Protein AF-A0A7S0EPY7-F1 (afdb_monomer_lite)

Secondary structure (DSSP, 8-state):
-HHHHHHHHHHHHHHHHHHHHHH-TTHHHHHHTS--EEBTTS-EE-GGGSB-TT-HHHHTTS-SGGGSB-GGG-SHHHHHHHHHHT-BSS--HHHHHHHHHHHHT--TTS-HHHHHHHHHHHHHHHHH-GGGTS--

Organism: NCBI:txid3032

Sequence (136 aa):
MEVEVCEESVHHMLANLPQICREDKGFWERLRDLEFIPTASGKLARAQDLYDPSVEELQDLLEGGEFYPAKSFTKPELIGILLRLGLRTSLDRSGVVQVAYSISRSDSSMDLNEVIHRAKKLVLFLSKNPGLLWEQ

Foldseek 3Di:
DVLVVLVVVVVVCLVCVVVVCVVPVCVLVVLLPDQRFQWQQRGTDHLQQAAQPVQVLVVLQDPDTRRHGHPSQNPPSSSVSSVVSHHHHDDALVRLVVSVVVLVPDDPVDDPVSSVSNVVSSVVSCVVVVVRVDDD

Structure (mmCIF, N/CA/C/O backbone):
data_AF-A0A7S0EPY7-F1
#
_entry.id   AF-A0A7S0EPY7-F1
#
loop_
_atom_site.group_PDB
_atom_site.id
_atom_site.type_symbol
_atom_site.label_atom_id
_atom_site.label_alt_id
_atom_site.label_comp_id
_atom_site.label_asym_id
_atom_site.label_entity_id
_atom_site.label_seq_id
_atom_site.pdbx_PDB_ins_code
_atom_site.Cartn_x
_atom_site.Cartn_y
_atom_site.Cartn_z
_atom_site.occupancy
_atom_site.B_iso_or_equiv
_atom_site.auth_seq_id
_atom_site.auth_comp_id
_atom_site.auth_asym_id
_atom_site.auth_atom_id
_atom_site.pdbx_PDB_model_num
ATOM 1 N N . MET A 1 1 ? -15.276 18.762 -3.342 1.00 43.44 1 MET A N 1
ATOM 2 C CA . MET A 1 1 ? -16.214 18.764 -2.200 1.00 43.44 1 MET A CA 1
ATOM 3 C C . MET A 1 1 ? -16.624 17.359 -1.765 1.00 43.44 1 MET A C 1
ATOM 5 O O . MET A 1 1 ? -16.570 17.121 -0.574 1.00 43.44 1 MET A O 1
ATOM 9 N N . GLU A 1 2 ? -16.981 16.415 -2.647 1.00 48.94 2 GLU A N 1
ATOM 10 C CA . GLU A 1 2 ? -17.415 15.066 -2.201 1.00 48.94 2 GLU A CA 1
ATOM 11 C C . GLU A 1 2 ? -16.296 14.196 -1.587 1.00 48.94 2 GLU A C 1
ATOM 13 O O . GLU A 1 2 ? -16.545 13.487 -0.617 1.00 48.94 2 GLU A O 1
ATOM 18 N N . VAL A 1 3 ? -15.055 14.285 -2.086 1.00 52.56 3 VAL A N 1
ATOM 19 C CA . VAL A 1 3 ? -13.926 13.468 -1.585 1.00 52.56 3 VAL A CA 1
ATOM 20 C C . VAL A 1 3 ? -13.427 13.937 -0.207 1.00 52.56 3 VAL A C 1
ATOM 22 O O . VAL A 1 3 ? -13.153 13.111 0.657 1.00 52.56 3 VAL A O 1
ATOM 25 N N . GLU A 1 4 ? -13.389 15.251 0.047 1.00 51.62 4 GLU A N 1
ATOM 26 C CA . GLU A 1 4 ? -12.936 15.817 1.336 1.00 51.62 4 GLU A CA 1
ATOM 27 C C . GLU A 1 4 ? -13.860 15.447 2.506 1.00 51.62 4 GLU A C 1
ATOM 29 O O . GLU A 1 4 ? -13.381 15.161 3.601 1.00 51.62 4 GLU A O 1
ATOM 34 N N . VAL A 1 5 ? -15.176 15.377 2.271 1.00 53.19 5 VAL A N 1
ATOM 35 C CA . VAL A 1 5 ? -16.162 14.978 3.295 1.00 53.19 5 VAL A CA 1
ATOM 36 C C . VAL A 1 5 ? -16.003 13.496 3.683 1.00 53.19 5 VAL A C 1
ATOM 38 O O . VAL A 1 5 ? -16.337 13.093 4.802 1.00 53.19 5 VAL A O 1
ATOM 41 N N . CYS A 1 6 ? -15.448 12.674 2.786 1.00 73.62 6 CYS A N 1
ATOM 42 C CA . CYS A 1 6 ? -15.189 11.262 3.046 1.00 73.62 6 CYS A CA 1
ATOM 43 C C . CYS A 1 6 ? -13.962 11.060 3.953 1.00 73.62 6 CYS A C 1
ATOM 45 O O . CYS A 1 6 ? -14.045 10.296 4.915 1.00 73.62 6 CYS A O 1
ATOM 47 N N . GLU A 1 7 ? -12.852 11.772 3.717 1.00 86.12 7 GLU A N 1
ATOM 48 C CA . GLU A 1 7 ? -11.609 11.5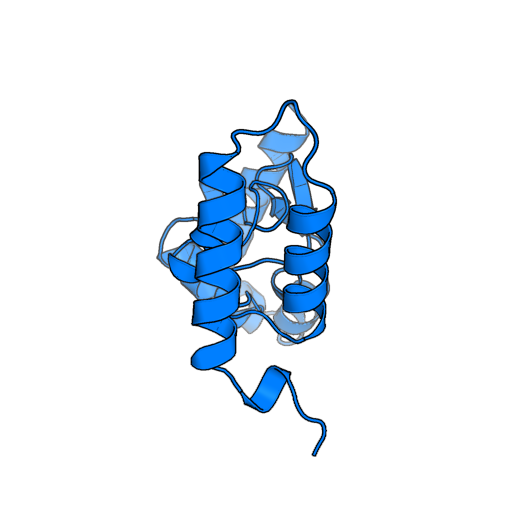46 4.474 1.00 86.12 7 GLU A CA 1
ATOM 49 C C . GLU A 1 7 ? -11.756 11.864 5.967 1.00 86.12 7 GLU A C 1
ATOM 51 O O . GLU A 1 7 ? -11.315 11.081 6.809 1.00 86.12 7 GLU A O 1
ATOM 56 N N . GLU A 1 8 ? -12.412 12.976 6.312 1.00 87.31 8 GLU A N 1
ATOM 57 C CA . GLU A 1 8 ? -12.643 13.369 7.709 1.00 87.31 8 GLU A CA 1
ATOM 58 C C . GLU A 1 8 ? -13.486 12.324 8.45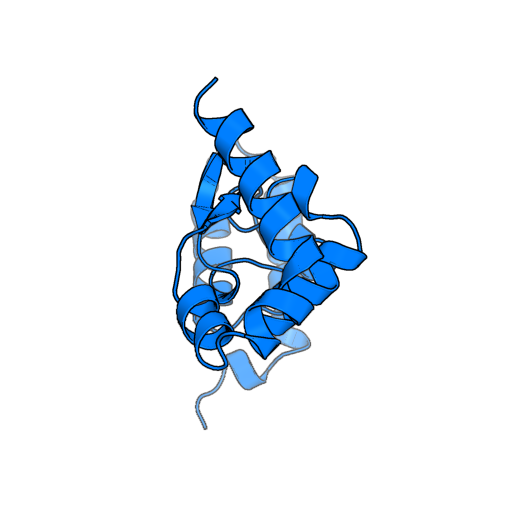8 1.00 87.31 8 GLU A C 1
ATOM 60 O O . GLU A 1 8 ? -13.168 11.942 9.589 1.00 87.31 8 GLU A O 1
ATOM 65 N N . SER A 1 9 ? -14.513 11.788 7.793 1.00 88.44 9 SER A N 1
ATOM 66 C CA . SER A 1 9 ? -15.367 10.730 8.339 1.00 88.44 9 SER A CA 1
ATOM 67 C C . SER A 1 9 ? -14.577 9.442 8.590 1.00 88.44 9 SER A C 1
ATOM 69 O O . SER A 1 9 ? -14.707 8.826 9.652 1.00 88.44 9 SER A O 1
ATOM 71 N N . VAL A 1 10 ? -13.712 9.052 7.646 1.00 91.25 10 VAL A N 1
ATOM 72 C CA . VAL A 1 10 ? -12.845 7.874 7.789 1.00 91.25 10 VAL A CA 1
ATOM 73 C C . VAL A 1 10 ? -11.828 8.082 8.912 1.00 91.25 10 VAL A C 1
ATOM 75 O O . VAL A 1 10 ? -11.641 7.191 9.739 1.00 91.25 10 VAL A O 1
ATOM 78 N N . HIS A 1 11 ? -11.218 9.264 9.009 1.00 91.06 11 HIS A N 1
ATOM 79 C CA . HIS A 1 11 ? -10.324 9.616 10.112 1.00 91.06 11 HIS A CA 1
ATOM 80 C C . HIS A 1 11 ? -11.003 9.478 11.471 1.00 91.06 11 HIS A C 1
ATOM 82 O O . HIS A 1 11 ? -10.469 8.821 12.368 1.00 91.06 11 HIS A O 1
ATOM 88 N N . HIS A 1 12 ? -12.183 10.080 11.619 1.00 91.44 12 HIS A N 1
ATOM 89 C CA . HIS A 1 12 ? -12.935 10.028 12.863 1.00 91.44 12 HIS A CA 1
ATOM 90 C C . HIS A 1 12 ? -13.322 8.587 13.221 1.00 91.44 12 HIS A C 1
ATOM 92 O O . HIS A 1 12 ? -13.190 8.174 14.375 1.00 91.44 12 HIS A O 1
ATOM 98 N N . MET A 1 13 ? -13.747 7.791 12.239 1.00 93.38 13 MET A N 1
ATOM 99 C CA . MET A 1 13 ? -14.043 6.373 12.439 1.00 93.38 13 MET A CA 1
ATOM 100 C C . MET A 1 13 ? -12.799 5.591 12.894 1.00 93.38 13 MET A C 1
ATOM 102 O O . MET A 1 13 ? -12.882 4.858 13.877 1.00 93.38 13 MET A O 1
ATOM 106 N N . LEU A 1 14 ? -11.643 5.762 12.238 1.00 92.75 14 LEU A N 1
ATOM 107 C CA . LEU A 1 14 ? -10.398 5.076 12.611 1.00 92.75 14 LEU A CA 1
ATOM 108 C C . LEU A 1 14 ? -9.929 5.463 14.022 1.00 92.75 14 LEU A C 1
ATOM 110 O O . LEU A 1 14 ? -9.536 4.589 14.794 1.00 92.75 14 LEU A O 1
ATOM 114 N N . ALA A 1 15 ? -10.031 6.742 14.395 1.00 90.62 15 ALA A N 1
ATOM 115 C CA . ALA A 1 15 ? -9.677 7.217 15.733 1.00 90.62 15 ALA A CA 1
ATOM 116 C C . ALA A 1 15 ? -10.548 6.587 16.839 1.00 90.62 15 ALA A C 1
ATOM 118 O O . ALA A 1 15 ? -10.057 6.291 17.928 1.00 90.62 15 ALA A O 1
ATOM 119 N N . ASN A 1 16 ? -11.826 6.330 16.547 1.00 92.44 16 ASN A N 1
ATOM 120 C CA . ASN A 1 16 ? -12.782 5.731 17.485 1.00 92.44 16 ASN A CA 1
ATOM 121 C C . ASN A 1 16 ? -12.927 4.208 17.330 1.00 92.44 16 ASN A C 1
ATOM 123 O O . ASN A 1 16 ? -13.693 3.576 18.063 1.00 92.44 16 ASN A O 1
ATOM 127 N N . LEU A 1 17 ? -12.167 3.590 16.423 1.00 91.44 17 LEU A N 1
ATOM 128 C CA . LEU A 1 17 ? -12.274 2.172 16.086 1.00 91.44 17 LEU A CA 1
ATOM 129 C C . LEU A 1 17 ? -12.203 1.231 17.306 1.00 91.44 17 LEU A C 1
ATOM 131 O O . LEU A 1 17 ? -13.011 0.302 17.369 1.00 91.44 17 LEU A O 1
ATOM 135 N N . PRO A 1 18 ? -11.341 1.460 18.324 1.00 89.88 18 PRO A N 1
ATOM 136 C CA . PRO A 1 18 ? -11.326 0.624 19.527 1.00 89.88 18 PRO A CA 1
ATOM 137 C C . PRO A 1 18 ? -12.616 0.681 20.353 1.00 89.88 18 PRO A C 1
ATOM 139 O O . PRO A 1 18 ? -12.912 -0.261 21.087 1.00 89.88 18 PRO A O 1
ATOM 142 N N . GLN A 1 19 ? -13.362 1.787 20.312 1.00 93.06 19 GLN A N 1
ATOM 143 C CA . GLN A 1 19 ? -14.674 1.874 20.952 1.00 93.06 19 GLN A CA 1
ATOM 144 C C . GLN A 1 19 ? -15.730 1.160 20.113 1.00 93.06 19 GLN A C 1
ATOM 146 O O . GLN A 1 19 ? -16.446 0.318 20.647 1.00 93.06 19 GLN A O 1
ATOM 151 N N . ILE A 1 20 ? -15.755 1.414 18.804 1.00 93.94 20 ILE A N 1
ATOM 152 C CA . ILE A 1 20 ? -16.720 0.792 17.890 1.00 93.94 20 ILE A CA 1
ATOM 153 C C . ILE A 1 20 ? -16.609 -0.740 17.951 1.00 93.94 20 ILE A C 1
ATOM 155 O O . ILE A 1 20 ? -17.613 -1.430 18.084 1.00 93.94 20 ILE A O 1
ATOM 159 N N . CYS A 1 21 ? -15.388 -1.286 17.975 1.00 93.38 21 CYS A N 1
ATOM 160 C CA . CYS A 1 21 ? -15.168 -2.735 18.069 1.00 93.38 21 CYS A CA 1
ATOM 161 C C . CYS A 1 21 ? -15.549 -3.342 19.433 1.00 93.38 21 CYS A C 1
ATOM 163 O O . CYS A 1 21 ? -15.718 -4.556 19.540 1.00 93.38 21 CYS A O 1
ATOM 165 N N . ARG A 1 22 ? -15.657 -2.531 20.498 1.00 94.44 22 ARG A N 1
ATOM 166 C CA . ARG A 1 22 ? -16.182 -2.994 21.795 1.00 94.44 22 ARG A CA 1
ATOM 167 C C . ARG A 1 22 ? -17.699 -3.154 21.754 1.00 94.44 22 ARG A C 1
ATOM 169 O O . ARG A 1 22 ? -18.218 -4.069 22.388 1.00 94.44 22 ARG A O 1
ATOM 176 N N . GLU A 1 23 ? -18.379 -2.272 21.029 1.00 95.81 23 GLU A N 1
ATOM 177 C CA . GLU A 1 23 ? -19.836 -2.269 20.870 1.00 95.81 23 GLU A CA 1
ATOM 178 C C . GLU A 1 23 ? -20.288 -3.312 19.837 1.00 95.81 23 GLU A C 1
ATOM 180 O O . GLU A 1 23 ? -21.253 -4.038 20.068 1.00 95.81 23 GLU A O 1
ATOM 185 N N . ASP A 1 24 ? -19.537 -3.460 18.745 1.00 95.81 24 ASP A N 1
ATOM 186 C CA . ASP A 1 24 ? -19.782 -4.439 17.691 1.00 95.81 24 ASP A CA 1
ATOM 187 C C . ASP A 1 24 ? -18.504 -5.220 17.377 1.00 95.81 24 ASP A C 1
ATOM 189 O O . ASP A 1 24 ? -17.610 -4.767 16.658 1.00 95.81 24 ASP A O 1
ATOM 193 N N . LYS A 1 25 ? -18.439 -6.443 17.910 1.00 91.75 25 LYS A N 1
ATOM 194 C CA . LYS A 1 25 ? -17.276 -7.326 17.764 1.00 91.75 25 LYS A CA 1
ATOM 195 C C . LYS A 1 25 ? -16.989 -7.731 16.319 1.00 91.75 25 LYS A C 1
ATOM 197 O O . LYS A 1 25 ? -15.859 -8.104 16.055 1.00 91.75 25 LYS A O 1
ATOM 202 N N . GLY A 1 26 ? -17.985 -7.687 15.429 1.00 93.81 26 GLY A N 1
ATOM 203 C CA . GLY A 1 26 ? -17.830 -8.037 14.015 1.00 93.81 26 GLY A CA 1
ATOM 204 C C . GLY A 1 26 ? -17.520 -6.836 13.121 1.00 93.81 26 GLY A C 1
ATOM 205 O O . GLY A 1 26 ? -17.407 -6.989 11.904 1.00 93.81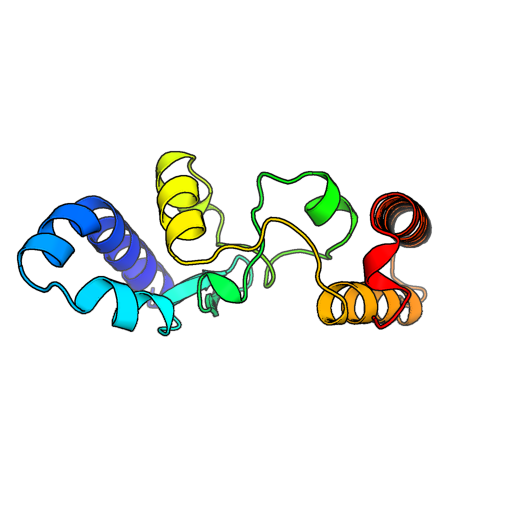 26 GLY A O 1
ATOM 206 N N . PHE A 1 27 ? -17.461 -5.625 13.686 1.00 94.00 27 PHE A N 1
ATOM 207 C CA . PHE A 1 27 ? -17.199 -4.410 12.920 1.00 94.00 27 PHE A CA 1
ATOM 208 C C . PHE A 1 27 ? -15.820 -4.446 12.264 1.00 94.00 27 PHE A C 1
ATOM 210 O O . PHE A 1 27 ? -15.679 -4.030 11.118 1.00 94.00 27 PHE A O 1
ATOM 217 N N . TRP A 1 28 ? -14.820 -4.983 12.965 1.00 93.00 28 TRP A N 1
ATOM 218 C CA . TRP A 1 28 ? -13.449 -5.059 12.472 1.00 93.00 28 TRP A CA 1
ATOM 219 C C . TRP A 1 28 ? -13.335 -5.902 11.198 1.00 93.00 28 TRP A C 1
ATOM 221 O O . TRP A 1 28 ? -12.713 -5.482 10.225 1.00 93.00 28 TRP A O 1
ATOM 231 N N . GLU A 1 29 ? -13.950 -7.083 11.188 1.00 93.19 29 GLU A N 1
ATOM 232 C CA . GLU A 1 29 ? -13.946 -8.000 10.051 1.00 93.19 29 GLU A CA 1
ATOM 233 C C . GLU A 1 29 ? -14.656 -7.382 8.850 1.00 93.19 29 GLU A C 1
ATOM 235 O O . GLU A 1 29 ? -14.113 -7.388 7.751 1.00 93.19 29 GLU A O 1
ATOM 240 N N . ARG A 1 30 ? -15.823 -6.762 9.062 1.00 94.44 30 ARG A N 1
ATOM 241 C CA . ARG A 1 30 ? -16.535 -6.073 7.975 1.00 94.44 30 ARG A CA 1
ATOM 242 C C . ARG A 1 30 ? -15.745 -4.887 7.432 1.00 94.44 30 ARG A C 1
ATOM 244 O O . ARG A 1 30 ? -15.768 -4.647 6.230 1.00 94.44 30 ARG A O 1
ATOM 251 N N . LEU A 1 31 ? -15.045 -4.159 8.302 1.00 93.50 31 LEU A N 1
ATOM 252 C CA . LEU A 1 31 ? -14.213 -3.032 7.898 1.00 93.50 31 LEU A CA 1
ATOM 253 C C . LEU A 1 31 ? -13.007 -3.487 7.065 1.00 93.50 31 LEU A C 1
ATOM 255 O O . LEU A 1 31 ? -12.657 -2.819 6.098 1.00 93.50 31 LEU A O 1
ATOM 259 N N . ARG A 1 32 ? -12.394 -4.628 7.407 1.00 93.44 32 ARG A N 1
ATOM 260 C CA . ARG A 1 32 ? -11.261 -5.206 6.664 1.00 93.44 32 ARG A CA 1
ATOM 261 C C . ARG A 1 32 ? -11.592 -5.471 5.191 1.00 93.44 32 ARG A C 1
ATOM 263 O O . ARG A 1 32 ? -10.735 -5.252 4.338 1.00 93.44 32 ARG A O 1
ATOM 270 N N . ASP A 1 33 ? -12.819 -5.897 4.904 1.00 93.31 33 ASP A N 1
ATOM 271 C CA . ASP A 1 33 ? -13.263 -6.243 3.549 1.00 93.31 33 ASP A CA 1
ATOM 272 C C . ASP A 1 33 ? -13.867 -5.062 2.768 1.00 93.31 33 ASP A C 1
ATOM 274 O O . ASP A 1 33 ? -14.221 -5.218 1.597 1.00 93.31 33 ASP A O 1
ATOM 278 N N . LEU A 1 34 ? -13.993 -3.885 3.388 1.00 94.38 34 LEU A N 1
ATOM 279 C CA . LEU A 1 34 ? -14.613 -2.711 2.779 1.00 94.38 34 LEU A CA 1
ATOM 280 C C . LEU A 1 34 ? -13.580 -1.832 2.060 1.00 94.38 34 LEU A C 1
ATOM 282 O O . LEU A 1 34 ? -12.491 -1.570 2.568 1.00 94.38 34 LEU A O 1
ATOM 286 N N . GLU A 1 35 ? -13.945 -1.318 0.888 1.00 94.88 35 GLU A N 1
ATOM 287 C CA . GLU A 1 35 ? -13.188 -0.265 0.207 1.00 94.88 35 GLU A CA 1
ATOM 288 C C . GLU A 1 35 ? -13.566 1.090 0.803 1.00 94.88 35 GLU A C 1
ATOM 290 O O . GLU A 1 35 ? -14.576 1.688 0.439 1.00 94.88 35 GLU A O 1
ATOM 295 N N . PHE A 1 36 ? -12.777 1.562 1.764 1.00 93.50 36 PHE A N 1
ATOM 296 C CA . PHE A 1 36 ? -13.055 2.822 2.460 1.00 93.50 36 PHE A CA 1
ATOM 297 C C . PHE A 1 36 ? -11.813 3.692 2.661 1.00 93.50 36 PHE A C 1
ATOM 299 O O . PHE A 1 36 ? -11.942 4.815 3.139 1.00 93.50 36 PHE A O 1
ATOM 306 N N . ILE A 1 37 ? -10.618 3.198 2.325 1.00 93.31 37 ILE A N 1
ATOM 307 C CA . ILE A 1 37 ? -9.371 3.944 2.501 1.00 93.31 37 ILE A CA 1
ATOM 308 C C . ILE A 1 37 ? -9.107 4.740 1.227 1.00 93.31 37 ILE A C 1
ATOM 310 O O . ILE A 1 37 ? -8.922 4.128 0.171 1.00 93.31 37 ILE A O 1
ATOM 314 N N . PRO A 1 38 ? -9.059 6.078 1.299 1.00 92.75 38 PRO A N 1
ATOM 315 C CA . PRO A 1 38 ? -8.643 6.901 0.177 1.00 92.75 38 PRO A CA 1
ATOM 316 C C . PRO A 1 38 ? -7.199 6.584 -0.198 1.00 92.75 38 PRO A C 1
ATOM 318 O O . PRO A 1 38 ? -6.321 6.512 0.662 1.00 92.75 38 PRO A O 1
ATOM 321 N N . THR A 1 39 ? -6.956 6.397 -1.486 1.00 92.50 39 THR A N 1
ATOM 322 C CA . THR A 1 39 ? -5.623 6.242 -2.074 1.00 92.50 39 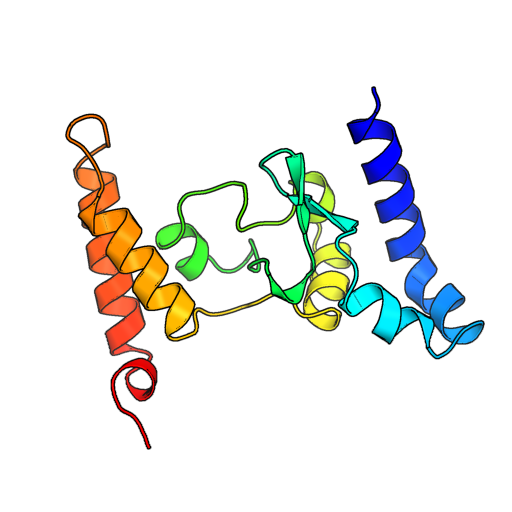THR A CA 1
ATOM 323 C C . THR A 1 39 ? -5.106 7.590 -2.552 1.00 92.50 39 THR A C 1
ATOM 325 O O . THR A 1 39 ? -5.884 8.522 -2.772 1.00 92.50 39 THR A O 1
ATOM 328 N N . ALA A 1 40 ? -3.802 7.719 -2.786 1.00 82.75 40 ALA A N 1
ATOM 329 C CA . ALA A 1 40 ? -3.257 8.963 -3.330 1.00 82.75 40 ALA A CA 1
ATOM 330 C C . ALA A 1 40 ? -3.698 9.249 -4.787 1.00 82.75 40 ALA A C 1
ATOM 332 O O . ALA A 1 40 ? -3.482 10.359 -5.269 1.00 82.75 40 ALA A O 1
ATOM 333 N N . SER A 1 41 ? -4.372 8.307 -5.467 1.00 85.62 41 SER A N 1
ATOM 334 C CA . SER A 1 41 ? -5.065 8.547 -6.746 1.00 85.62 41 SER A CA 1
ATOM 335 C C . SER A 1 41 ? -6.524 9.012 -6.594 1.00 85.62 41 SER A C 1
ATOM 337 O O . SER A 1 41 ? -7.188 9.286 -7.594 1.00 85.62 41 SER A O 1
ATOM 339 N N . GLY A 1 42 ? -7.039 9.110 -5.363 1.00 85.06 42 GLY A N 1
ATOM 340 C CA . GLY A 1 42 ? -8.407 9.545 -5.056 1.00 85.06 42 GLY A CA 1
ATOM 341 C C . GLY A 1 42 ? -9.469 8.443 -5.125 1.00 85.06 42 GLY A C 1
ATOM 342 O O . GLY A 1 42 ? -10.650 8.725 -4.928 1.00 85.06 42 GLY A O 1
ATOM 343 N N . LYS A 1 43 ? -9.079 7.189 -5.391 1.00 89.19 43 LYS A N 1
ATOM 344 C CA . LYS A 1 43 ? -9.973 6.019 -5.319 1.00 89.19 43 LYS A CA 1
ATOM 345 C C . LYS A 1 43 ? -10.022 5.456 -3.902 1.00 89.19 43 LYS A C 1
ATOM 347 O O . LYS A 1 43 ? -9.069 5.640 -3.147 1.00 89.19 43 LYS A O 1
ATOM 352 N N . LEU A 1 44 ? -11.088 4.732 -3.569 1.00 92.44 44 LEU A N 1
ATOM 353 C CA . LEU A 1 44 ? -11.164 3.950 -2.335 1.00 92.44 44 LEU A CA 1
ATOM 354 C C . LEU A 1 44 ? -10.597 2.546 -2.554 1.00 92.44 44 LEU A C 1
ATOM 356 O O . LEU A 1 44 ? -10.743 1.978 -3.633 1.00 92.44 44 LEU A O 1
ATOM 360 N N . ALA A 1 45 ? -9.961 2.000 -1.524 1.00 94.69 45 ALA A N 1
ATOM 361 C CA . ALA A 1 45 ? -9.415 0.650 -1.518 1.00 94.69 45 ALA A CA 1
ATOM 362 C C . ALA A 1 45 ? -9.556 0.001 -0.134 1.00 94.69 45 ALA A C 1
ATOM 364 O O . ALA A 1 45 ? -9.848 0.671 0.867 1.00 94.69 45 ALA A O 1
ATOM 365 N N . ARG A 1 46 ? -9.356 -1.318 -0.076 1.00 96.12 46 ARG A N 1
ATOM 366 C CA . ARG A 1 46 ? -9.210 -2.056 1.185 1.00 96.12 46 ARG A CA 1
ATOM 367 C C . ARG A 1 46 ? -7.778 -1.921 1.682 1.00 96.12 46 ARG A C 1
ATOM 369 O O . ARG A 1 46 ? -6.855 -1.769 0.889 1.00 96.12 46 ARG A O 1
ATOM 376 N N . ALA A 1 47 ? -7.563 -2.074 2.988 1.00 96.00 47 ALA A N 1
ATOM 377 C CA . ALA A 1 47 ? -6.211 -1.991 3.552 1.00 96.00 47 ALA A CA 1
ATOM 378 C C . ALA A 1 47 ? -5.278 -3.045 2.940 1.00 96.00 47 ALA A C 1
ATOM 380 O O . ALA A 1 47 ? -4.137 -2.745 2.613 1.00 96.00 47 ALA A O 1
ATOM 381 N N . GLN A 1 48 ? -5.791 -4.263 2.750 1.00 95.94 48 GLN A N 1
ATOM 382 C CA . GLN A 1 48 ? -5.041 -5.398 2.210 1.00 95.94 48 GLN A CA 1
ATOM 383 C C . GLN A 1 48 ? -4.645 -5.269 0.737 1.00 95.94 48 GLN A C 1
ATOM 385 O O . GLN A 1 48 ? -3.778 -6.010 0.283 1.00 95.94 48 GLN A O 1
ATOM 390 N N . ASP A 1 49 ? -5.244 -4.332 0.006 1.00 94.81 49 ASP A N 1
ATOM 391 C CA . ASP A 1 49 ? -4.908 -4.080 -1.396 1.00 94.81 49 ASP A CA 1
ATOM 392 C C . ASP A 1 49 ? -3.836 -2.984 -1.534 1.00 94.81 49 ASP A C 1
ATOM 394 O O . ASP A 1 49 ? -3.325 -2.747 -2.627 1.00 94.81 49 ASP A O 1
ATOM 398 N N . LEU A 1 50 ? -3.466 -2.336 -0.422 1.00 95.69 50 LEU A N 1
ATOM 399 C CA . LEU A 1 50 ? -2.500 -1.245 -0.362 1.00 95.69 50 LEU A CA 1
ATOM 400 C C . LEU A 1 50 ? -1.202 -1.668 0.328 1.00 95.69 50 LEU A C 1
ATOM 402 O O . LEU A 1 50 ? -1.148 -2.626 1.104 1.00 95.69 50 LEU A O 1
ATOM 406 N N . TYR A 1 51 ? -0.154 -0.894 0.071 1.00 96.38 51 TYR A N 1
ATOM 407 C CA . TYR A 1 51 ? 1.173 -1.074 0.634 1.00 96.38 51 TYR A CA 1
ATOM 408 C C . TYR A 1 51 ? 1.497 -0.036 1.707 1.00 96.38 51 TYR A C 1
ATOM 410 O O . TYR A 1 51 ? 0.998 1.090 1.691 1.00 96.38 51 TYR A O 1
ATOM 418 N N . ASP A 1 52 ? 2.360 -0.425 2.642 1.00 95.50 52 ASP A N 1
ATOM 419 C CA . ASP A 1 52 ? 2.857 0.446 3.698 1.00 95.50 52 ASP A CA 1
ATOM 420 C C . ASP A 1 52 ? 3.802 1.511 3.116 1.00 95.50 52 ASP A C 1
ATOM 422 O O . ASP A 1 52 ? 4.892 1.174 2.640 1.00 95.50 52 ASP A O 1
ATOM 426 N N . PRO A 1 53 ? 3.423 2.804 3.155 1.00 93.38 53 PRO A N 1
ATOM 427 C CA . PRO A 1 53 ? 4.253 3.877 2.629 1.00 93.38 53 PRO A CA 1
ATOM 428 C C . PRO A 1 53 ? 5.519 4.104 3.461 1.00 93.38 53 PRO A C 1
ATOM 430 O O . PRO A 1 53 ? 6.394 4.826 3.010 1.00 93.38 53 PRO A O 1
ATOM 433 N N . SER A 1 54 ? 5.662 3.530 4.656 1.00 92.00 54 SER A N 1
ATOM 434 C CA . SER A 1 54 ? 6.903 3.636 5.433 1.00 92.00 54 SER A CA 1
ATOM 435 C C . SER A 1 54 ? 8.005 2.676 4.963 1.00 92.00 54 SER A C 1
ATOM 437 O O . SER A 1 54 ? 9.160 2.827 5.366 1.00 92.00 54 SER A O 1
ATOM 439 N N . VAL A 1 55 ? 7.682 1.711 4.093 1.00 94.19 55 VAL A N 1
ATOM 440 C CA . VAL A 1 55 ? 8.650 0.742 3.567 1.00 94.19 55 VAL A CA 1
ATOM 441 C C . VAL A 1 55 ? 9.323 1.305 2.314 1.00 94.19 55 VAL A C 1
ATOM 443 O O . VAL A 1 55 ? 8.791 1.217 1.209 1.00 94.19 55 VAL A O 1
ATOM 446 N N . GLU A 1 56 ? 10.529 1.847 2.487 1.00 93.19 56 GLU A N 1
ATOM 447 C CA . GLU A 1 56 ? 11.335 2.452 1.412 1.00 93.19 56 GLU A CA 1
ATOM 448 C C . GLU A 1 56 ? 11.535 1.500 0.221 1.00 93.19 56 GLU A C 1
ATOM 450 O O . GLU A 1 56 ? 11.340 1.888 -0.925 1.00 93.19 56 GLU A O 1
ATOM 455 N N . GLU A 1 57 ? 11.809 0.215 0.481 1.00 94.50 57 GLU A N 1
ATOM 456 C CA . GLU A 1 57 ? 11.994 -0.778 -0.586 1.00 94.50 57 GLU A CA 1
ATOM 457 C C . GLU A 1 57 ? 10.747 -0.937 -1.471 1.00 94.50 57 GLU A C 1
ATOM 459 O O . GLU A 1 57 ? 10.888 -1.202 -2.659 1.00 94.50 57 GLU A O 1
ATOM 464 N N . LEU A 1 58 ? 9.537 -0.739 -0.932 1.00 95.06 58 LEU A N 1
ATOM 465 C CA . LEU A 1 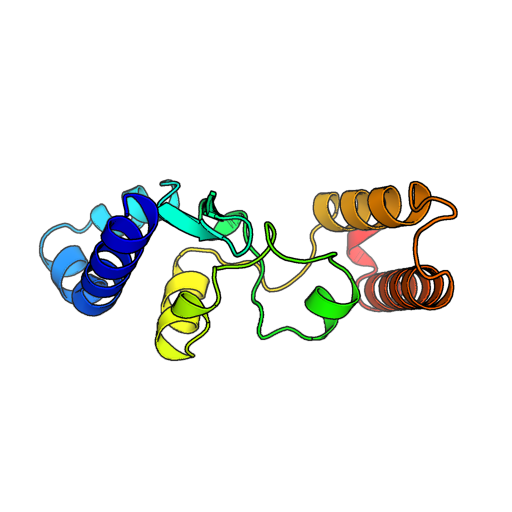58 ? 8.310 -0.752 -1.731 1.00 95.06 58 LEU A CA 1
ATOM 466 C C . LEU A 1 58 ? 8.156 0.530 -2.546 1.00 95.06 58 LEU A C 1
ATOM 468 O O . LEU A 1 58 ? 7.743 0.443 -3.699 1.00 95.06 58 LEU A O 1
ATOM 472 N N . GLN A 1 59 ? 8.502 1.690 -1.978 1.00 92.31 59 GLN A N 1
ATOM 473 C CA . GLN A 1 59 ? 8.481 2.964 -2.707 1.00 92.31 59 GLN A CA 1
ATOM 474 C C . GLN A 1 59 ? 9.429 2.950 -3.908 1.00 92.31 59 GLN A C 1
ATOM 476 O O . GLN A 1 59 ? 9.083 3.447 -4.973 1.00 92.31 59 GLN A O 1
ATOM 481 N N . ASP A 1 60 ? 10.590 2.313 -3.762 1.00 92.94 60 ASP A N 1
ATOM 482 C CA . ASP A 1 60 ? 11.552 2.155 -4.852 1.00 92.94 60 ASP A CA 1
ATOM 483 C C . ASP A 1 60 ? 11.068 1.205 -5.961 1.00 92.94 60 ASP A C 1
ATOM 485 O O . ASP A 1 60 ? 11.646 1.168 -7.047 1.00 92.94 60 ASP A O 1
ATOM 489 N N . LEU A 1 61 ? 10.064 0.366 -5.686 1.00 94.50 61 LEU A N 1
ATOM 490 C CA . LEU A 1 61 ? 9.572 -0.661 -6.606 1.00 94.50 61 LEU A CA 1
ATOM 491 C C . LEU A 1 61 ? 8.263 -0.262 -7.284 1.00 94.50 61 LEU A C 1
ATOM 493 O O . LEU A 1 61 ? 8.067 -0.590 -8.455 1.00 94.50 61 LEU A O 1
ATOM 497 N N . LEU A 1 62 ? 7.362 0.416 -6.580 1.00 91.88 62 LEU A N 1
ATOM 498 C CA . LEU A 1 62 ? 6.004 0.704 -7.034 1.00 91.88 62 LEU A CA 1
ATOM 499 C C . LEU A 1 62 ? 5.874 2.159 -7.496 1.00 91.88 62 LEU A C 1
ATOM 501 O O . LEU A 1 62 ? 6.186 3.094 -6.764 1.00 91.88 62 LEU A O 1
ATOM 505 N N . GLU A 1 63 ? 5.343 2.355 -8.701 1.00 81.69 63 GLU A N 1
ATOM 506 C CA . GLU A 1 63 ? 5.033 3.684 -9.237 1.00 81.69 63 GLU A CA 1
ATOM 507 C C . GLU A 1 63 ? 3.734 4.227 -8.631 1.00 81.69 63 GLU A C 1
ATOM 509 O O . GLU A 1 63 ? 2.667 4.097 -9.215 1.00 81.69 63 GLU A O 1
ATOM 514 N N . GLY A 1 64 ? 3.855 4.845 -7.454 1.00 73.81 64 GLY A N 1
ATOM 515 C CA . GLY A 1 64 ? 3.016 5.952 -6.983 1.00 73.81 64 GLY A CA 1
ATOM 516 C C . GLY A 1 64 ? 1.511 5.734 -6.728 1.00 73.81 64 GLY A C 1
ATOM 517 O O . GLY A 1 64 ? 0.801 4.965 -7.361 1.00 73.81 64 GLY A O 1
ATOM 518 N N . GLY A 1 65 ? 0.983 6.540 -5.802 1.00 72.94 65 GLY A N 1
ATOM 519 C CA . GLY A 1 65 ? -0.425 6.942 -5.751 1.00 72.94 65 GLY A CA 1
ATOM 520 C C . GLY A 1 65 ? -1.444 5.878 -5.332 1.00 72.94 65 GLY A C 1
ATOM 521 O O . GLY A 1 65 ? -1.902 5.848 -4.194 1.00 72.94 65 GLY A O 1
ATOM 522 N N . GLU A 1 66 ? -1.868 5.054 -6.283 1.00 88.25 66 GLU A N 1
ATOM 523 C CA . GLU A 1 66 ? -2.987 4.115 -6.125 1.00 88.25 66 GLU A CA 1
ATOM 524 C C . GLU A 1 66 ? -2.649 2.896 -5.264 1.00 88.25 66 GLU A C 1
ATOM 526 O O . GLU A 1 66 ? -3.534 2.313 -4.647 1.00 88.25 66 GLU A O 1
ATOM 531 N N . PHE A 1 67 ? -1.363 2.562 -5.171 1.00 92.62 67 PHE A N 1
ATOM 532 C CA . PHE A 1 67 ? -0.844 1.480 -4.336 1.00 92.62 67 PHE A CA 1
ATOM 533 C C . PHE A 1 67 ? -0.724 1.852 -2.855 1.00 92.62 67 PHE A C 1
ATOM 535 O O . PHE A 1 67 ? -0.434 0.987 -2.030 1.00 92.62 67 PHE A O 1
ATOM 542 N N . TYR A 1 68 ? -0.926 3.125 -2.510 1.00 94.75 68 TYR A N 1
ATOM 543 C CA . TYR A 1 68 ? -0.685 3.652 -1.173 1.00 94.75 68 TYR A CA 1
ATOM 544 C C . TYR A 1 68 ? -1.907 4.395 -0.634 1.00 94.75 68 TYR A C 1
ATOM 546 O O . TYR A 1 68 ? -2.662 4.997 -1.405 1.00 94.75 68 TYR A O 1
ATOM 554 N N . PRO A 1 69 ? -2.086 4.426 0.699 1.00 94.94 69 PRO A N 1
ATOM 555 C CA . PRO A 1 69 ? -3.038 5.332 1.322 1.00 94.94 69 PRO A CA 1
ATOM 556 C C . PRO A 1 69 ? -2.751 6.789 0.936 1.00 94.94 69 PRO A C 1
ATOM 558 O O . PRO A 1 69 ? -1.598 7.184 0.737 1.00 94.94 69 PRO A O 1
ATOM 561 N N . ALA A 1 70 ? -3.798 7.608 0.867 1.00 93.38 70 ALA A N 1
ATOM 562 C CA . ALA A 1 70 ? -3.669 9.043 0.677 1.00 93.38 70 ALA A CA 1
ATOM 563 C C . ALA A 1 70 ? -2.814 9.654 1.796 1.00 93.38 70 ALA A C 1
ATOM 565 O O . ALA A 1 70 ? -2.761 9.151 2.920 1.00 93.38 70 ALA A O 1
ATOM 566 N N . LYS A 1 71 ? -2.152 10.776 1.497 1.00 91.69 71 LYS A N 1
ATOM 567 C CA . LYS A 1 71 ? -1.187 11.426 2.402 1.00 91.69 71 LYS A CA 1
ATOM 568 C C . LYS A 1 71 ? -1.772 11.769 3.781 1.00 91.69 71 LYS A C 1
ATOM 570 O O . LYS A 1 71 ? -1.050 11.780 4.773 1.00 91.69 71 LYS A O 1
ATOM 575 N N . SER A 1 72 ? -3.073 12.034 3.862 1.00 91.62 72 SER A N 1
ATOM 576 C CA . SER A 1 72 ? -3.800 12.255 5.117 1.00 91.62 72 SER A CA 1
ATOM 577 C C . SER A 1 72 ? -3.751 11.032 6.051 1.00 91.62 72 SER A C 1
ATOM 579 O O . SER A 1 72 ? -3.663 11.193 7.270 1.00 91.62 72 SER A O 1
ATOM 581 N N . PHE A 1 73 ? -3.655 9.819 5.499 1.00 92.25 73 PHE A N 1
ATOM 582 C CA . PHE A 1 73 ? -3.631 8.539 6.215 1.00 92.25 73 PHE A CA 1
ATOM 583 C C . PHE A 1 73 ? -2.225 7.987 6.497 1.00 92.25 73 PHE A C 1
ATOM 585 O O . PHE A 1 73 ? -2.101 6.886 7.029 1.00 92.25 73 PHE A O 1
ATOM 592 N N . THR A 1 74 ? -1.156 8.737 6.206 1.00 91.56 74 THR A N 1
ATOM 593 C CA . THR A 1 74 ? 0.231 8.269 6.408 1.00 91.56 74 THR A CA 1
ATOM 594 C C . THR A 1 74 ? 0.813 8.619 7.778 1.00 91.56 74 THR A C 1
ATOM 596 O O . THR A 1 74 ? 2.014 8.460 7.999 1.00 91.56 74 THR A O 1
ATOM 599 N N . LYS A 1 75 ? -0.000 9.128 8.712 1.00 92.12 75 LYS A N 1
ATOM 600 C CA . LYS A 1 75 ? 0.450 9.381 10.088 1.00 92.12 75 LYS A CA 1
ATOM 601 C C . LYS A 1 75 ? 0.716 8.054 10.818 1.00 92.12 75 LYS A C 1
ATOM 603 O O . LYS A 1 75 ? -0.060 7.116 10.616 1.00 92.12 75 LYS A O 1
ATOM 608 N N . PRO A 1 76 ? 1.747 7.952 11.681 1.00 91.31 76 PRO A N 1
ATOM 609 C CA . PRO A 1 76 ? 2.132 6.689 12.320 1.00 91.31 76 PRO A CA 1
ATOM 610 C C . PRO A 1 76 ? 0.986 5.961 13.034 1.00 91.31 76 PRO A C 1
ATOM 612 O O . PRO A 1 76 ? 0.863 4.743 12.934 1.00 91.31 76 PRO A O 1
ATOM 615 N N . GLU A 1 77 ? 0.112 6.700 13.718 1.00 90.69 77 GLU A N 1
ATOM 616 C CA . GLU A 1 77 ? -1.044 6.147 14.421 1.00 90.69 77 GLU A CA 1
ATOM 617 C C . GLU A 1 77 ? -2.069 5.505 13.476 1.00 90.69 77 GLU A C 1
ATOM 619 O O . GLU A 1 77 ? -2.642 4.464 13.797 1.00 90.69 77 GLU A O 1
ATOM 624 N N . LEU A 1 78 ? -2.261 6.078 12.286 1.00 92.94 78 LEU A N 1
ATOM 625 C CA . LEU A 1 78 ? -3.176 5.551 11.275 1.00 92.94 78 LEU A CA 1
ATOM 626 C C . LEU A 1 78 ? -2.552 4.368 10.550 1.00 92.94 78 LEU A C 1
ATOM 628 O O . LEU A 1 78 ? -3.215 3.346 10.407 1.00 92.94 78 LEU A O 1
ATOM 632 N N . ILE A 1 79 ? -1.269 4.455 10.193 1.00 94.75 79 ILE A N 1
ATOM 633 C CA . ILE A 1 79 ? -0.521 3.325 9.628 1.00 94.75 79 ILE A CA 1
ATOM 634 C C . ILE A 1 79 ? -0.584 2.117 10.563 1.00 94.75 79 ILE A C 1
ATOM 636 O O . ILE A 1 79 ? -0.882 1.015 10.111 1.00 94.75 79 ILE A O 1
ATOM 640 N N . GLY A 1 80 ? -0.425 2.316 11.876 1.00 94.62 80 GLY A N 1
ATOM 641 C CA . GLY A 1 80 ? -0.579 1.243 12.860 1.00 94.62 80 GLY A CA 1
ATOM 642 C C . GLY A 1 80 ? -1.955 0.564 12.821 1.00 94.62 80 GLY A C 1
ATOM 643 O O . GLY A 1 80 ? -2.052 -0.653 12.985 1.00 94.62 80 GLY A O 1
ATOM 644 N N . ILE A 1 81 ? -3.027 1.318 12.566 1.00 94.44 81 ILE A N 1
ATOM 645 C CA . ILE A 1 81 ? -4.376 0.761 12.398 1.00 94.44 81 ILE A CA 1
ATOM 646 C C . ILE A 1 81 ? -4.502 0.036 11.053 1.00 94.44 81 ILE A C 1
ATOM 648 O O . ILE A 1 81 ? -4.987 -1.096 11.017 1.00 94.44 81 ILE A O 1
ATOM 652 N N . LEU A 1 82 ? -4.036 0.647 9.962 1.00 95.56 82 LEU A N 1
ATOM 653 C CA . LEU A 1 82 ? -4.106 0.076 8.616 1.00 95.56 82 LEU A CA 1
ATOM 654 C C . LEU A 1 82 ? -3.309 -1.232 8.503 1.00 95.56 82 LEU A C 1
ATOM 656 O O . LEU A 1 82 ? -3.795 -2.190 7.905 1.00 95.56 82 LEU A O 1
ATOM 660 N N . LEU A 1 83 ? -2.146 -1.329 9.152 1.00 96.25 83 LEU A N 1
ATOM 661 C CA . L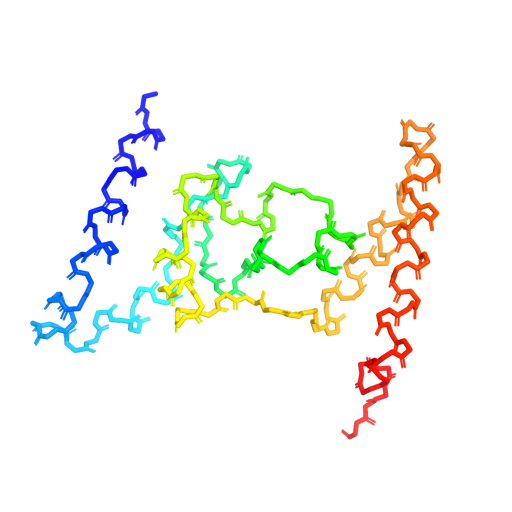EU A 1 83 ? -1.367 -2.568 9.267 1.00 96.25 83 LEU A CA 1
ATOM 662 C C . LEU A 1 83 ? -2.183 -3.697 9.896 1.00 96.25 83 LEU A C 1
ATOM 664 O O . LEU A 1 83 ? -2.208 -4.812 9.384 1.00 96.25 83 LEU A O 1
ATOM 668 N N . ARG A 1 84 ? -2.921 -3.410 10.974 1.00 94.12 84 ARG A N 1
ATOM 669 C CA . ARG A 1 84 ? -3.799 -4.406 11.608 1.00 94.12 84 ARG A CA 1
ATOM 670 C C . ARG A 1 84 ? -4.982 -4.790 10.712 1.00 94.12 84 ARG A C 1
ATOM 672 O O . ARG A 1 84 ? -5.507 -5.905 10.824 1.00 94.12 84 ARG A O 1
ATOM 679 N N . LEU A 1 85 ? -5.440 -3.863 9.871 1.00 95.06 85 LEU A N 1
ATOM 680 C CA . LEU A 1 85 ? -6.500 -4.116 8.897 1.00 95.06 85 LEU A CA 1
ATOM 681 C C . LEU A 1 85 ? -6.002 -4.947 7.713 1.00 95.06 85 LEU A C 1
ATOM 683 O O . LEU A 1 85 ? -6.794 -5.707 7.173 1.00 95.06 85 LEU A O 1
ATOM 687 N N . GLY A 1 86 ? -4.712 -4.900 7.382 1.00 96.12 86 GLY A N 1
ATOM 688 C CA . GLY A 1 86 ? -4.099 -5.787 6.391 1.00 96.12 86 GLY A CA 1
ATOM 689 C C . GLY A 1 86 ? -3.081 -5.128 5.468 1.00 96.12 86 GLY A C 1
ATOM 690 O O . GLY A 1 86 ? -2.675 -5.773 4.508 1.00 96.12 86 GLY A O 1
ATOM 691 N N . LEU A 1 87 ? -2.677 -3.880 5.730 1.00 96.19 87 LEU A N 1
ATOM 692 C CA . LEU A 1 87 ? -1.709 -3.158 4.901 1.00 96.19 87 LEU A CA 1
ATOM 693 C C . LEU A 1 87 ? -0.458 -4.002 4.636 1.00 96.19 87 LEU A C 1
ATOM 695 O O . LEU A 1 87 ? 0.137 -4.574 5.554 1.00 96.19 87 LEU A O 1
ATOM 699 N N . ARG A 1 88 ? -0.068 -4.092 3.366 1.00 96.81 88 ARG A N 1
ATOM 700 C CA . ARG A 1 88 ? 1.004 -4.982 2.928 1.00 96.81 88 ARG A CA 1
ATOM 701 C C . ARG A 1 88 ? 2.362 -4.338 3.157 1.00 96.81 88 ARG A C 1
ATOM 703 O O . ARG A 1 88 ? 2.625 -3.234 2.697 1.00 96.81 88 ARG A O 1
ATOM 710 N N . THR A 1 89 ? 3.263 -5.068 3.797 1.00 96.50 89 THR A N 1
ATOM 711 C CA . THR A 1 89 ? 4.635 -4.610 4.076 1.00 96.50 89 THR A CA 1
ATOM 712 C C . THR A 1 89 ? 5.679 -5.228 3.146 1.00 96.50 89 THR A C 1
ATOM 714 O O . THR A 1 89 ? 6.863 -4.930 3.262 1.00 96.50 89 THR A O 1
ATOM 717 N N . SER A 1 90 ? 5.256 -6.089 2.214 1.00 95.62 90 SER A N 1
ATOM 718 C CA . SER A 1 90 ? 6.120 -6.707 1.206 1.00 95.62 90 SER A CA 1
ATOM 719 C C . SER A 1 90 ? 5.325 -7.106 -0.043 1.00 95.62 90 SER A C 1
ATOM 721 O O . SER A 1 90 ? 4.094 -7.242 -0.003 1.00 95.62 90 SER A O 1
ATOM 723 N N . LEU A 1 91 ? 6.029 -7.312 -1.158 1.00 94.88 91 LEU A N 1
ATOM 724 C CA . LEU A 1 91 ? 5.451 -7.879 -2.374 1.00 94.88 91 LEU A CA 1
ATOM 725 C C . LEU A 1 91 ? 5.254 -9.390 -2.218 1.00 94.88 91 LEU A C 1
ATOM 727 O O . LEU A 1 91 ? 6.116 -10.111 -1.719 1.00 94.88 91 LEU A O 1
ATOM 731 N N . ASP A 1 92 ? 4.121 -9.867 -2.718 1.00 93.25 92 ASP A N 1
ATOM 732 C CA . ASP A 1 92 ? 3.922 -11.277 -3.031 1.00 93.25 92 ASP A CA 1
ATOM 733 C C . ASP A 1 92 ? 4.294 -11.535 -4.500 1.00 93.25 92 ASP A C 1
ATOM 735 O O . ASP A 1 92 ? 4.718 -10.633 -5.227 1.00 93.25 92 ASP A O 1
ATOM 739 N N . ARG A 1 93 ? 4.113 -12.774 -4.964 1.00 92.00 93 ARG A N 1
ATOM 740 C CA . ARG A 1 93 ? 4.424 -13.150 -6.351 1.00 92.00 93 ARG A CA 1
ATOM 741 C C . ARG A 1 93 ? 3.659 -12.307 -7.368 1.00 92.00 93 ARG A C 1
ATOM 743 O O . ARG A 1 93 ? 4.247 -11.863 -8.350 1.00 92.00 93 ARG A O 1
ATOM 750 N N . SER A 1 94 ? 2.373 -12.061 -7.120 1.00 91.38 94 SER A N 1
ATOM 751 C CA . SER A 1 94 ? 1.547 -11.229 -7.999 1.00 91.38 94 SER A CA 1
ATOM 752 C C . SER A 1 94 ? 2.093 -9.802 -8.080 1.00 91.38 94 SER A C 1
ATOM 754 O O . SER A 1 94 ? 2.258 -9.271 -9.175 1.00 91.38 94 SER A O 1
ATOM 756 N N . GLY A 1 95 ? 2.455 -9.209 -6.940 1.00 92.62 95 GLY A N 1
ATOM 757 C CA . GLY A 1 95 ? 3.062 -7.882 -6.871 1.00 92.62 95 GLY A CA 1
ATOM 758 C C . GLY A 1 95 ? 4.403 -7.804 -7.603 1.00 92.62 95 GLY A C 1
ATOM 759 O O . GLY A 1 95 ? 4.630 -6.870 -8.364 1.00 92.62 95 GLY A O 1
ATOM 760 N N . VAL A 1 96 ? 5.268 -8.816 -7.460 1.00 94.75 96 VAL A N 1
ATOM 761 C CA . VAL A 1 96 ? 6.525 -8.907 -8.228 1.00 94.75 96 VAL A CA 1
ATOM 762 C C . VAL A 1 96 ? 6.252 -8.905 -9.733 1.00 94.75 96 VAL A C 1
ATOM 764 O O . VAL A 1 96 ? 6.899 -8.162 -10.471 1.00 94.75 96 VAL A O 1
ATOM 767 N N . VAL A 1 97 ? 5.297 -9.717 -10.197 1.00 93.62 97 VAL A N 1
ATOM 768 C CA . VAL A 1 97 ? 4.935 -9.792 -11.621 1.00 93.62 97 VAL A CA 1
ATOM 769 C C . VAL A 1 97 ? 4.375 -8.458 -12.114 1.00 93.62 97 VAL A C 1
ATOM 771 O O . VAL A 1 97 ? 4.753 -8.008 -13.193 1.00 93.62 97 VAL A O 1
ATOM 774 N N . GLN A 1 98 ? 3.527 -7.795 -11.325 1.00 92.31 98 GLN A N 1
ATOM 775 C CA . GLN A 1 98 ? 2.989 -6.474 -11.659 1.00 92.31 98 GLN A CA 1
ATOM 776 C C . GLN A 1 98 ? 4.091 -5.418 -11.787 1.00 92.31 98 GLN A C 1
ATOM 778 O O . GLN A 1 98 ? 4.100 -4.672 -12.765 1.00 92.31 98 GLN A O 1
ATOM 783 N N . VAL A 1 99 ? 5.054 -5.388 -10.859 1.00 94.06 99 VAL A N 1
ATOM 784 C CA . VAL A 1 99 ? 6.203 -4.470 -10.927 1.00 94.06 99 VAL A CA 1
ATOM 785 C C . VAL A 1 99 ? 7.060 -4.762 -12.159 1.00 94.06 99 VAL A C 1
ATOM 787 O O . VAL A 1 99 ? 7.362 -3.846 -12.921 1.00 94.06 99 VAL A O 1
ATOM 790 N N . ALA A 1 100 ? 7.405 -6.030 -12.404 1.00 94.44 100 ALA A N 1
ATOM 791 C CA . ALA A 1 100 ? 8.175 -6.433 -13.582 1.00 94.44 100 ALA A CA 1
ATOM 792 C C . ALA A 1 100 ? 7.476 -6.024 -14.888 1.00 94.44 100 ALA A C 1
ATOM 794 O O . ALA A 1 100 ? 8.112 -5.520 -15.814 1.00 94.44 100 ALA A O 1
ATOM 795 N N . TYR A 1 101 ? 6.156 -6.208 -14.945 1.00 93.19 101 TYR A N 1
ATOM 796 C CA . TYR A 1 101 ? 5.345 -5.833 -16.092 1.00 93.19 101 TYR A CA 1
ATOM 797 C C . TYR A 1 101 ? 5.292 -4.312 -16.294 1.00 93.19 101 TYR A C 1
ATOM 799 O O . TYR A 1 101 ? 5.504 -3.861 -17.419 1.00 93.19 101 TYR A O 1
ATOM 807 N N . SER A 1 102 ? 5.089 -3.529 -15.226 1.00 92.00 102 SER A N 1
ATOM 808 C CA . SER A 1 102 ? 5.150 -2.054 -15.248 1.00 92.00 102 SER A CA 1
ATOM 809 C C . SER A 1 102 ? 6.489 -1.572 -15.816 1.00 92.00 102 SER A C 1
ATOM 811 O O . SER A 1 102 ? 6.489 -0.844 -16.804 1.00 92.00 102 SER A O 1
ATOM 813 N N . ILE A 1 103 ? 7.612 -2.082 -15.300 1.00 93.25 103 ILE A N 1
ATOM 814 C CA . ILE A 1 103 ? 8.965 -1.753 -15.785 1.00 93.25 103 ILE A CA 1
ATOM 815 C C . ILE A 1 103 ? 9.138 -2.126 -17.266 1.00 93.25 103 ILE A C 1
ATOM 817 O O . ILE A 1 103 ? 9.728 -1.379 -18.040 1.00 93.25 103 ILE A O 1
ATOM 821 N N . SER A 1 104 ? 8.624 -3.287 -17.690 1.00 92.00 104 SER A N 1
ATOM 822 C CA . SER A 1 104 ? 8.755 -3.748 -19.082 1.00 92.00 104 SER A CA 1
ATOM 823 C C . SER A 1 104 ? 7.957 -2.913 -20.087 1.00 92.00 104 SER A C 1
ATOM 825 O O . SER A 1 104 ? 8.277 -2.911 -21.275 1.00 92.00 104 SER A O 1
ATOM 827 N N . ARG A 1 105 ? 6.903 -2.232 -19.620 1.00 90.56 105 ARG A N 1
ATOM 828 C CA . ARG A 1 105 ? 6.032 -1.384 -20.440 1.00 90.56 105 ARG A CA 1
ATOM 829 C C . ARG A 1 105 ? 6.365 0.095 -20.336 1.00 90.56 105 ARG A C 1
ATOM 831 O O . ARG A 1 105 ? 5.671 0.881 -20.980 1.00 90.56 105 ARG A O 1
ATOM 838 N N . SER A 1 106 ? 7.395 0.461 -19.577 1.00 84.75 106 SER A N 1
ATOM 839 C CA . SER A 1 106 ? 7.884 1.829 -19.536 1.00 84.75 106 SER A CA 1
ATOM 840 C C . SER A 1 106 ? 8.231 2.294 -20.949 1.00 84.75 106 SER A C 1
ATOM 842 O O . SER A 1 106 ? 8.999 1.645 -21.662 1.00 84.75 106 SER A O 1
ATOM 844 N N . ASP A 1 107 ? 7.597 3.377 -21.388 1.00 79.12 107 ASP A N 1
ATOM 845 C CA . ASP A 1 107 ? 7.781 3.908 -22.733 1.00 79.12 107 ASP A CA 1
ATOM 846 C C . ASP A 1 107 ? 8.956 4.898 -22.793 1.00 79.12 107 ASP A C 1
ATOM 848 O O . ASP A 1 107 ? 9.588 5.226 -21.789 1.00 79.12 107 ASP A O 1
ATOM 852 N N . SER A 1 108 ? 9.262 5.393 -23.994 1.00 72.88 108 SER A N 1
ATOM 853 C CA . SER A 1 108 ? 10.357 6.346 -24.211 1.00 72.88 108 SER A CA 1
ATOM 854 C C . SER A 1 108 ? 10.146 7.721 -23.562 1.00 72.88 108 SER A C 1
ATOM 856 O O . SER A 1 108 ? 11.038 8.560 -23.661 1.00 72.88 108 SER A O 1
ATOM 858 N N . SER A 1 109 ? 8.975 7.989 -22.973 1.00 77.19 109 SER A N 1
ATOM 859 C CA . SER A 1 109 ? 8.689 9.228 -22.244 1.00 77.19 109 SER A CA 1
ATOM 860 C C . SER A 1 109 ? 9.039 9.143 -20.755 1.00 77.19 109 SER A C 1
ATOM 862 O O . SER A 1 109 ? 9.174 10.182 -20.111 1.00 77.19 109 SER A O 1
ATOM 864 N N . MET A 1 110 ? 9.236 7.933 -20.219 1.00 79.19 110 MET A N 1
ATOM 865 C CA . MET A 1 110 ? 9.667 7.720 -18.837 1.00 79.19 110 MET A CA 1
ATOM 866 C C . MET A 1 110 ? 11.173 7.952 -18.674 1.00 79.19 110 MET A C 1
ATOM 868 O O . MET A 1 110 ? 11.965 7.692 -19.585 1.00 79.19 110 MET A O 1
ATOM 872 N N . ASP A 1 111 ? 11.586 8.422 -17.494 1.00 88.38 111 ASP A N 1
ATOM 873 C CA . ASP A 1 111 ? 13.004 8.590 -17.177 1.00 88.38 111 ASP A CA 1
ATOM 874 C C . ASP A 1 111 ? 13.690 7.220 -17.140 1.00 88.38 111 ASP A C 1
ATOM 876 O O . ASP A 1 111 ? 13.479 6.402 -16.243 1.00 88.38 111 ASP A O 1
ATOM 880 N N . LEU A 1 112 ? 14.558 6.975 -18.121 1.00 89.19 112 LEU A N 1
ATOM 881 C CA . LEU A 1 112 ? 15.312 5.733 -18.232 1.00 89.19 112 LEU A CA 1
ATOM 882 C C . LEU A 1 112 ? 16.117 5.423 -16.957 1.00 89.19 112 LEU A C 1
ATOM 884 O O . LEU A 1 112 ? 16.300 4.251 -16.624 1.00 89.19 112 LEU A O 1
ATOM 888 N N . ASN A 1 113 ? 16.583 6.439 -16.223 1.00 92.00 113 ASN A N 1
ATOM 889 C CA . ASN A 1 113 ? 17.298 6.224 -14.965 1.00 92.00 113 ASN A CA 1
ATOM 890 C C . ASN A 1 113 ? 16.381 5.671 -13.874 1.00 92.00 113 ASN A C 1
ATOM 892 O O . ASN A 1 113 ? 16.807 4.787 -13.131 1.00 92.00 113 ASN A O 1
ATOM 896 N N . GLU A 1 114 ? 15.138 6.147 -13.800 1.00 90.00 114 GLU A N 1
ATOM 897 C CA . GLU A 1 114 ? 14.128 5.647 -12.868 1.00 90.00 114 GLU A CA 1
ATOM 898 C C . GLU A 1 114 ? 13.760 4.199 -13.205 1.00 90.00 114 GLU A C 1
ATOM 900 O O . GLU A 1 114 ? 13.826 3.327 -12.340 1.00 90.00 114 GLU A O 1
ATOM 905 N N . VAL A 1 115 ? 13.508 3.897 -14.482 1.00 92.31 115 VAL A N 1
ATOM 906 C CA . VAL A 1 115 ? 13.206 2.531 -14.947 1.00 92.31 115 VAL A CA 1
ATOM 907 C C . VAL A 1 115 ? 14.354 1.569 -14.619 1.00 92.31 115 VAL A C 1
ATOM 909 O O . VAL A 1 115 ? 14.136 0.489 -14.064 1.00 92.31 115 VAL A O 1
ATOM 912 N N . ILE A 1 116 ? 15.602 1.962 -14.905 1.00 93.94 116 ILE A N 1
ATOM 913 C CA . ILE A 1 116 ? 16.791 1.162 -14.575 1.00 93.94 116 ILE A CA 1
ATOM 914 C C . ILE A 1 116 ? 16.948 1.011 -13.057 1.00 93.94 116 ILE A C 1
ATOM 916 O O . ILE A 1 116 ? 17.328 -0.065 -12.587 1.00 93.94 116 ILE A O 1
ATOM 920 N N . HIS A 1 117 ? 16.688 2.067 -12.285 1.00 93.69 117 HIS A N 1
ATOM 921 C CA . HIS A 1 117 ? 16.745 2.021 -10.828 1.00 93.69 117 HIS A CA 1
ATOM 922 C C . HIS A 1 117 ? 15.741 1.002 -10.279 1.00 93.69 117 HIS A C 1
ATOM 924 O O . HIS A 1 117 ? 16.147 0.066 -9.587 1.00 93.69 117 HIS A O 1
ATOM 930 N N . ARG A 1 118 ? 14.468 1.107 -10.676 1.00 94.88 118 ARG A N 1
ATOM 931 C CA . ARG A 1 118 ? 13.397 0.177 -10.295 1.00 94.88 118 ARG A CA 1
ATOM 932 C C . ARG A 1 118 ? 13.733 -1.262 -10.683 1.00 94.88 118 ARG A C 1
ATOM 934 O O . ARG A 1 118 ? 13.621 -2.165 -9.856 1.00 94.88 118 ARG A O 1
ATOM 941 N N . ALA A 1 119 ? 14.240 -1.489 -11.898 1.00 96.00 119 ALA A N 1
ATOM 942 C CA . ALA A 1 119 ? 14.666 -2.816 -12.352 1.00 96.00 119 ALA A CA 1
ATOM 943 C C . ALA A 1 119 ? 15.765 -3.415 -11.458 1.00 96.00 119 ALA A C 1
ATOM 945 O O . ALA A 1 119 ? 15.685 -4.578 -11.056 1.00 96.00 119 ALA A O 1
ATOM 946 N N . LYS A 1 120 ? 16.776 -2.619 -11.090 1.00 97.00 120 LYS A N 1
ATOM 947 C CA . LYS A 1 120 ? 17.838 -3.053 -10.167 1.00 97.00 120 LYS A CA 1
ATOM 948 C C . LYS A 1 120 ? 17.288 -3.363 -8.779 1.00 97.00 120 LYS A C 1
ATOM 950 O O . LYS A 1 120 ? 17.674 -4.371 -8.185 1.00 97.00 120 LYS A O 1
ATOM 955 N N . LYS A 1 121 ? 16.389 -2.522 -8.266 1.00 97.19 121 LYS A N 1
ATOM 956 C CA . LYS A 1 121 ? 15.743 -2.728 -6.966 1.00 97.19 121 LYS A CA 1
ATOM 957 C C . LYS A 1 121 ? 14.889 -3.991 -6.967 1.00 97.19 121 LYS A C 1
ATOM 959 O O . LYS A 1 121 ? 14.950 -4.734 -5.993 1.00 97.19 121 LYS A O 1
ATOM 964 N N . LEU A 1 122 ? 14.203 -4.306 -8.067 1.00 96.81 122 LEU A N 1
ATOM 965 C CA . LEU A 1 122 ? 13.423 -5.538 -8.206 1.00 96.81 122 LEU A CA 1
ATOM 966 C C . LEU A 1 122 ? 14.313 -6.785 -8.168 1.00 96.81 122 LEU A C 1
ATOM 968 O O . LEU A 1 122 ? 14.013 -7.737 -7.451 1.00 96.81 122 LEU A O 1
ATOM 972 N N . VAL A 1 123 ? 15.439 -6.773 -8.888 1.00 96.44 123 VAL A N 1
ATOM 973 C CA . VAL A 1 123 ? 16.417 -7.874 -8.841 1.00 96.44 123 VAL A CA 1
ATOM 974 C C . VAL A 1 123 ? 16.979 -8.040 -7.427 1.00 96.44 123 VAL A C 1
ATOM 976 O O . VAL A 1 123 ? 17.066 -9.161 -6.923 1.00 96.44 123 VAL A O 1
ATOM 979 N N . LEU A 1 124 ? 17.316 -6.935 -6.755 1.00 96.50 124 LEU A N 1
ATOM 980 C CA . LEU A 1 124 ? 17.794 -6.965 -5.375 1.00 96.50 124 LEU A CA 1
ATOM 981 C C . LEU A 1 124 ? 16.730 -7.531 -4.422 1.00 96.50 124 LEU A C 1
ATOM 983 O O . LEU A 1 124 ? 17.044 -8.399 -3.608 1.00 96.50 124 LEU A O 1
ATOM 987 N N . PHE A 1 125 ? 15.479 -7.095 -4.550 1.00 96.19 125 PHE A N 1
ATOM 988 C CA . PHE A 1 125 ? 14.354 -7.610 -3.774 1.00 96.19 125 PHE A CA 1
ATOM 989 C C . PHE A 1 125 ? 14.193 -9.126 -3.957 1.00 96.19 125 PHE A C 1
ATOM 991 O O . PHE A 1 125 ? 14.117 -9.861 -2.973 1.00 96.19 125 PHE A O 1
ATOM 998 N N . LEU A 1 126 ? 14.226 -9.620 -5.197 1.00 95.56 126 LEU A N 1
ATOM 999 C CA . LEU A 1 126 ? 14.133 -11.052 -5.497 1.00 95.56 126 LEU A CA 1
ATOM 1000 C C . LEU A 1 126 ? 15.303 -11.854 -4.923 1.00 95.56 126 LEU A C 1
ATOM 1002 O O . LEU A 1 126 ? 15.100 -12.955 -4.416 1.00 95.56 126 LEU A O 1
ATOM 1006 N N . SER A 1 127 ? 16.514 -11.292 -4.937 1.00 94.75 127 SER A N 1
ATOM 1007 C CA . SER A 1 127 ? 17.686 -11.952 -4.350 1.00 94.75 127 SER A CA 1
ATOM 1008 C C . SER A 1 127 ? 17.562 -12.147 -2.832 1.00 94.75 127 SER A C 1
ATOM 1010 O O . SER A 1 127 ? 18.032 -13.153 -2.302 1.00 94.75 127 SER A O 1
ATOM 1012 N N . LYS A 1 128 ? 16.882 -11.225 -2.135 1.00 94.38 128 LYS A N 1
ATOM 1013 C CA . LYS A 1 128 ? 16.572 -11.327 -0.699 1.00 94.38 128 LYS A CA 1
ATOM 1014 C C . LYS A 1 128 ? 15.376 -12.238 -0.407 1.00 94.38 128 LYS A C 1
ATOM 1016 O O . LYS A 1 128 ? 15.262 -12.743 0.705 1.00 94.38 128 LYS A O 1
ATOM 1021 N N . ASN A 1 129 ? 14.500 -12.455 -1.391 1.00 93.44 129 ASN A N 1
ATOM 1022 C CA . ASN A 1 129 ? 13.241 -13.186 -1.246 1.00 93.44 129 ASN A CA 1
ATOM 1023 C C . ASN A 1 129 ? 13.142 -14.373 -2.231 1.00 93.44 129 ASN A C 1
ATOM 1025 O O . ASN A 1 129 ? 12.187 -14.453 -3.010 1.00 93.44 129 ASN A O 1
ATOM 1029 N N . PRO A 1 130 ? 14.083 -15.340 -2.210 1.00 88.50 130 PRO A N 1
ATOM 1030 C CA . PRO A 1 130 ? 14.133 -16.417 -3.204 1.00 88.50 130 PRO A CA 1
ATOM 1031 C C . PRO A 1 130 ? 12.901 -17.337 -3.181 1.00 88.50 130 PRO A C 1
ATOM 1033 O O . PRO A 1 130 ? 12.586 -17.959 -4.192 1.00 88.50 130 PRO A O 1
ATOM 1036 N N . GLY A 1 131 ? 12.157 -17.400 -2.068 1.00 89.50 131 GLY A N 1
ATOM 1037 C CA . GLY A 1 131 ? 10.897 -18.155 -1.972 1.00 89.50 131 GLY A CA 1
ATOM 1038 C C . GLY A 1 131 ? 9.772 -17.633 -2.882 1.00 89.50 131 GLY A C 1
ATOM 1039 O O . GLY A 1 131 ? 8.783 -18.329 -3.118 1.00 89.50 131 GLY A O 1
ATOM 1040 N N . LEU A 1 132 ? 9.921 -16.427 -3.438 1.00 87.62 132 LEU A N 1
ATOM 1041 C CA . LEU A 1 132 ? 9.004 -15.895 -4.446 1.00 87.62 132 LEU A CA 1
ATOM 1042 C C . LEU A 1 132 ? 9.253 -16.478 -5.847 1.00 87.62 132 LEU A C 1
ATOM 1044 O O . LEU A 1 132 ? 8.377 -16.353 -6.697 1.00 87.62 132 LEU A O 1
ATOM 1048 N N . LEU A 1 133 ? 10.402 -17.127 -6.085 1.00 78.06 133 LEU A N 1
ATOM 1049 C CA . LEU A 1 133 ? 10.795 -17.658 -7.398 1.00 78.06 133 LEU A CA 1
ATOM 1050 C C . LEU A 1 133 ? 10.470 -19.146 -7.601 1.00 78.06 133 LEU A C 1
ATOM 1052 O O . LEU A 1 133 ? 10.338 -19.577 -8.742 1.00 78.06 133 LEU A O 1
ATOM 1056 N N . TRP A 1 134 ? 10.326 -19.931 -6.531 1.00 74.88 134 TRP A N 1
ATOM 1057 C CA . TRP A 1 134 ? 10.150 -21.388 -6.620 1.00 74.88 134 TRP A CA 1
ATOM 1058 C C . TRP A 1 134 ? 8.879 -21.828 -5.891 1.00 74.88 134 TRP A C 1
ATOM 1060 O O . TRP A 1 134 ? 8.655 -21.426 -4.751 1.00 74.88 134 TRP A O 1
ATOM 1070 N N . GLU A 1 135 ? 8.025 -22.634 -6.524 1.00 58.47 135 GLU A N 1
ATOM 1071 C CA . GLU A 1 135 ? 6.936 -23.348 -5.838 1.00 58.47 135 GLU A CA 1
ATOM 1072 C C . GLU A 1 135 ? 7.520 -24.407 -4.891 1.00 58.47 135 GLU A C 1
ATOM 1074 O O . GLU A 1 135 ? 8.467 -25.103 -5.255 1.00 58.47 135 GLU A O 1
ATOM 1079 N N . GLN A 1 136 ? 6.983 -24.484 -3.670 1.00 51.50 136 GLN A N 1
ATOM 1080 C CA . GLN A 1 136 ? 7.114 -25.667 -2.818 1.00 51.50 136 GLN A CA 1
ATOM 1081 C C . GLN A 1 136 ? 5.869 -26.522 -2.991 1.00 51.50 136 GLN A C 1
ATOM 1083 O O . GLN A 1 136 ? 4.771 -25.918 -3.024 1.00 51.50 136 GLN A O 1
#

pLDDT: mean 89.63, std 10.31, range [43.44, 97.19]

Radius of gyration: 17.01 Å; chains: 1; bounding box: 38×44×46 Å